Protein AF-A0A1F8QV49-F1 (afdb_monomer_lite)

Radius of gyration: 16.28 Å; chains: 1; bounding box: 37×16×43 Å

Foldseek 3Di:
DVVCPVVPPDDDDDDDDDDDDDDPQKPDDDPDQDDDDPDGPPCVVVIDGDPVVVVVVPD

Structure (mmCIF, N/CA/C/O backbone):
data_AF-A0A1F8QV49-F1
#
_entry.id   AF-A0A1F8QV49-F1
#
loop_
_atom_site.group_PDB
_atom_site.id
_atom_site.type_symbol
_atom_site.label_atom_id
_atom_site.label_alt_id
_atom_site.label_comp_id
_atom_site.label_asym_id
_atom_site.label_entity_id
_atom_site.label_seq_id
_atom_site.pdbx_PDB_ins_code
_atom_site.Cartn_x
_atom_site.Cartn_y
_atom_site.Cartn_z
_atom_site.occupancy
_atom_site.B_iso_or_equiv
_atom_site.auth_seq_id
_atom_site.auth_comp_id
_atom_site.auth_asym_id
_atom_site.auth_atom_id
_atom_site.pdbx_PDB_model_num
ATOM 1 N N . MET A 1 1 ? 10.752 -3.911 -15.468 1.00 69.88 1 MET A N 1
ATOM 2 C CA . MET A 1 1 ? 11.955 -4.282 -16.249 1.00 69.88 1 MET A CA 1
ATOM 3 C C . MET A 1 1 ? 11.671 -4.967 -17.590 1.00 69.88 1 MET A C 1
ATOM 5 O O . MET A 1 1 ? 12.423 -4.709 -18.512 1.00 69.88 1 MET A O 1
ATOM 9 N N . LYS A 1 2 ? 10.599 -5.767 -17.760 1.00 71.38 2 LYS A N 1
ATOM 10 C CA . LYS A 1 2 ? 10.322 -6.552 -18.991 1.00 71.38 2 LYS A CA 1
ATOM 11 C C . LYS A 1 2 ? 10.541 -5.831 -20.340 1.00 71.38 2 LYS A C 1
ATOM 13 O O . LYS A 1 2 ? 11.039 -6.462 -21.255 1.00 71.38 2 LYS A O 1
ATOM 18 N N . TYR A 1 3 ? 10.193 -4.546 -20.461 1.00 80.75 3 TYR A N 1
ATOM 19 C CA . TYR A 1 3 ? 10.298 -3.798 -21.729 1.00 80.75 3 TYR A CA 1
ATOM 20 C C . TYR A 1 3 ? 11.526 -2.875 -21.847 1.00 80.75 3 TYR A C 1
ATOM 22 O O . TYR A 1 3 ? 11.655 -2.178 -22.843 1.00 80.75 3 TYR A O 1
ATOM 30 N N . VAL A 1 4 ? 12.395 -2.820 -20.831 1.00 80.62 4 VAL A N 1
ATOM 31 C CA . VAL A 1 4 ? 13.527 -1.863 -20.757 1.00 80.62 4 VAL A CA 1
ATOM 32 C C . VAL A 1 4 ? 14.877 -2.532 -20.486 1.00 80.62 4 VAL A C 1
ATOM 34 O O . VAL A 1 4 ? 15.888 -1.842 -20.410 1.00 80.62 4 VAL A O 1
ATOM 37 N N . LEU A 1 5 ? 14.919 -3.862 -20.330 1.00 80.69 5 LEU A N 1
ATOM 38 C CA . LEU A 1 5 ? 16.168 -4.586 -20.055 1.00 80.69 5 LEU A CA 1
ATOM 39 C C . LEU A 1 5 ? 17.171 -4.451 -21.207 1.00 80.69 5 LEU A C 1
ATOM 41 O O . LEU A 1 5 ? 18.319 -4.097 -20.958 1.00 80.69 5 LEU A O 1
ATOM 45 N N . ASP A 1 6 ? 16.716 -4.628 -22.449 1.00 85.12 6 ASP A N 1
ATOM 46 C CA . ASP A 1 6 ? 17.578 -4.548 -23.639 1.00 85.12 6 ASP A CA 1
ATOM 47 C C . ASP A 1 6 ? 18.086 -3.126 -23.923 1.00 85.12 6 ASP A C 1
ATOM 49 O O . ASP A 1 6 ? 19.077 -2.940 -24.621 1.00 85.12 6 ASP A O 1
ATOM 53 N N . GLN A 1 7 ? 17.421 -2.106 -23.374 1.00 86.69 7 GLN A N 1
ATOM 54 C CA . GLN A 1 7 ? 17.779 -0.701 -23.586 1.00 86.69 7 GLN A CA 1
ATOM 55 C C . GLN A 1 7 ? 18.967 -0.260 -22.716 1.00 86.69 7 GLN A C 1
ATOM 57 O O . GLN A 1 7 ? 19.539 0.796 -22.963 1.00 86.69 7 GLN A O 1
ATOM 62 N N . ALA A 1 8 ? 19.334 -1.051 -21.698 1.00 84.12 8 ALA A N 1
ATOM 63 C CA . ALA A 1 8 ? 20.480 -0.813 -20.818 1.00 84.12 8 ALA A CA 1
ATOM 64 C C . ALA A 1 8 ? 20.539 0.592 -20.169 1.00 84.12 8 ALA A C 1
ATOM 66 O O . ALA A 1 8 ? 21.619 1.092 -19.862 1.00 84.12 8 ALA A O 1
ATOM 67 N N . TYR A 1 9 ? 19.388 1.227 -19.906 1.00 82.44 9 TYR A N 1
ATOM 68 C CA . TYR A 1 9 ? 19.339 2.575 -19.318 1.00 82.44 9 TYR A CA 1
ATOM 69 C C . TYR A 1 9 ? 19.891 2.664 -17.889 1.00 82.44 9 TYR A C 1
ATOM 71 O O . TYR A 1 9 ? 20.353 3.726 -17.475 1.00 82.44 9 TYR A O 1
ATOM 79 N N . VAL A 1 10 ? 19.812 1.579 -17.112 1.00 77.75 10 VAL A N 1
ATOM 80 C CA . VAL A 1 10 ? 20.234 1.549 -15.706 1.00 77.75 10 VAL A CA 1
ATOM 81 C C . VAL A 1 10 ? 20.851 0.201 -15.337 1.00 77.75 10 VAL A C 1
ATOM 83 O O . VAL A 1 10 ? 20.405 -0.850 -15.797 1.00 77.75 10 VAL A O 1
ATOM 86 N N . ILE A 1 11 ? 21.838 0.223 -14.440 1.00 82.94 11 ILE A N 1
ATOM 87 C CA . ILE A 1 11 ? 22.373 -0.982 -13.795 1.00 82.94 11 ILE A CA 1
ATOM 88 C C . ILE A 1 11 ? 21.478 -1.305 -12.593 1.00 82.94 11 ILE A C 1
ATOM 90 O O . ILE A 1 11 ? 21.377 -0.513 -11.654 1.00 82.94 11 ILE A O 1
ATOM 94 N N . SER A 1 12 ? 20.812 -2.463 -12.615 1.00 77.88 12 SER A N 1
ATOM 95 C CA . SER A 1 12 ? 19.938 -2.883 -11.511 1.00 77.88 12 SER A CA 1
ATOM 96 C C . SER A 1 12 ? 20.761 -3.175 -10.258 1.00 77.88 12 SER A C 1
ATOM 98 O O . SER A 1 12 ? 21.694 -3.975 -10.292 1.00 77.88 12 SER A O 1
ATOM 100 N N . ARG A 1 13 ? 20.408 -2.536 -9.141 1.00 80.12 13 ARG A N 1
ATOM 101 C CA . ARG A 1 13 ? 21.020 -2.805 -7.836 1.00 80.12 13 ARG A CA 1
ATOM 102 C C . ARG A 1 13 ? 20.223 -3.891 -7.107 1.00 80.12 13 ARG A C 1
ATOM 104 O O . ARG A 1 13 ? 18.997 -3.898 -7.225 1.00 80.12 13 ARG A O 1
ATOM 111 N N . PRO A 1 14 ? 20.877 -4.780 -6.338 1.00 83.88 14 PRO A N 1
ATOM 112 C CA . PRO A 1 14 ? 20.157 -5.697 -5.465 1.00 83.88 14 PRO A CA 1
ATOM 113 C C . PRO A 1 14 ? 19.302 -4.899 -4.475 1.00 83.88 14 PRO A C 1
ATOM 115 O O . PRO A 1 14 ? 19.780 -3.934 -3.871 1.00 83.88 14 PRO A O 1
ATOM 118 N N . ILE A 1 15 ? 18.038 -5.298 -4.329 1.00 82.56 15 ILE A N 1
ATOM 119 C CA . ILE A 1 15 ? 17.144 -4.755 -3.308 1.00 82.56 15 ILE A CA 1
ATOM 120 C C . ILE A 1 15 ? 17.269 -5.615 -2.049 1.00 82.56 15 ILE A C 1
ATOM 122 O O . ILE A 1 15 ? 17.307 -6.843 -2.129 1.00 82.56 15 ILE A O 1
ATOM 126 N N . TYR A 1 16 ? 17.393 -4.973 -0.893 1.00 87.25 16 TYR A N 1
ATOM 127 C CA . TYR A 1 16 ? 17.431 -5.658 0.397 1.00 87.25 16 TYR A CA 1
ATOM 128 C C . TYR A 1 16 ? 16.000 -5.950 0.883 1.00 87.25 16 TYR A C 1
ATOM 130 O O . TYR A 1 16 ? 15.074 -5.240 0.482 1.00 87.25 16 TYR A O 1
ATOM 138 N N . PRO A 1 17 ? 15.789 -6.974 1.733 1.00 86.81 17 PRO A N 1
ATOM 139 C CA . PRO A 1 17 ? 14.490 -7.213 2.353 1.00 86.81 17 PRO A CA 1
ATOM 140 C C . PRO A 1 17 ? 14.019 -5.972 3.119 1.00 86.81 17 PRO A C 1
ATOM 142 O O . PRO A 1 17 ? 14.769 -5.415 3.921 1.00 86.81 17 PRO A O 1
ATOM 145 N N . LEU A 1 18 ? 12.785 -5.543 2.860 1.00 85.25 18 LEU A N 1
ATOM 146 C CA . LEU A 1 18 ? 12.152 -4.417 3.540 1.00 85.25 18 LEU A CA 1
ATOM 147 C C . LEU A 1 18 ? 11.122 -4.934 4.541 1.00 85.25 18 LEU A C 1
ATOM 149 O O . LEU A 1 18 ? 10.338 -5.828 4.223 1.00 85.25 18 LEU A O 1
ATOM 153 N N . THR A 1 19 ? 11.097 -4.334 5.728 1.00 88.81 19 THR A N 1
ATOM 154 C CA . THR A 1 19 ? 10.093 -4.615 6.758 1.00 88.81 19 THR A CA 1
ATOM 155 C C . THR A 1 19 ? 9.226 -3.375 6.926 1.00 88.81 19 THR A C 1
ATOM 157 O O . THR A 1 19 ? 9.653 -2.396 7.535 1.00 88.81 19 THR A O 1
ATOM 160 N N . ASN A 1 20 ? 8.017 -3.406 6.368 1.00 87.94 20 ASN A N 1
ATOM 161 C CA . ASN A 1 20 ? 7.079 -2.287 6.434 1.00 87.94 20 ASN A CA 1
ATOM 162 C C . ASN A 1 20 ? 5.999 -2.571 7.477 1.00 87.94 20 ASN A C 1
A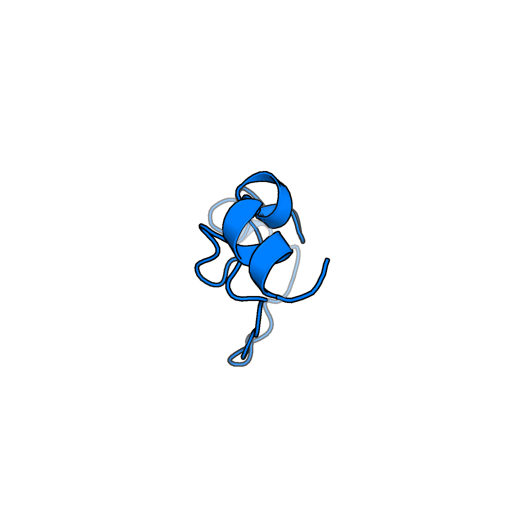TOM 164 O O . ASN A 1 20 ? 5.349 -3.616 7.435 1.00 87.94 20 ASN A O 1
ATOM 168 N N . PHE A 1 21 ? 5.787 -1.620 8.386 1.00 91.25 21 PHE A N 1
ATOM 169 C CA . PHE A 1 21 ? 4.721 -1.676 9.380 1.00 91.25 21 PHE A CA 1
ATOM 170 C C . PHE A 1 21 ? 3.694 -0.593 9.082 1.00 91.25 21 PHE A C 1
ATOM 172 O O . PHE A 1 21 ? 4.014 0.594 9.070 1.00 91.25 21 PHE A O 1
ATOM 179 N N . TRP A 1 22 ? 2.453 -1.015 8.871 1.00 92.31 22 TRP A N 1
ATOM 180 C CA . TRP A 1 22 ? 1.319 -0.119 8.691 1.00 92.31 22 TRP A CA 1
ATOM 181 C C . TRP A 1 22 ? 0.350 -0.258 9.848 1.00 92.31 22 TRP A C 1
ATOM 183 O O . TRP A 1 22 ? 0.269 -1.300 10.501 1.00 92.31 22 TRP A O 1
ATOM 193 N N . TRP A 1 23 ? -0.418 0.802 10.079 1.00 94.94 23 TRP A N 1
ATOM 194 C CA . TRP A 1 23 ? -1.538 0.728 10.998 1.00 94.94 23 TRP A CA 1
ATOM 195 C C . TRP A 1 23 ? -2.520 -0.368 10.561 1.00 94.94 23 TRP A C 1
ATOM 197 O O . TRP A 1 23 ? -2.755 -0.538 9.364 1.00 94.94 23 TRP A O 1
ATOM 207 N N . PRO A 1 24 ? -3.163 -1.073 11.506 1.00 94.56 24 PRO A N 1
ATOM 208 C CA . PRO A 1 24 ? -4.035 -2.209 11.190 1.00 94.56 24 PRO A CA 1
ATOM 209 C C . PRO A 1 24 ? -5.305 -1.806 10.422 1.00 94.56 24 PRO A C 1
ATOM 211 O O . PRO A 1 24 ? -5.998 -2.657 9.852 1.00 94.56 24 PRO A O 1
ATOM 214 N N . TRP A 1 25 ? -5.626 -0.510 10.410 1.00 96.00 25 TRP A N 1
ATOM 215 C CA . TRP A 1 25 ? -6.711 0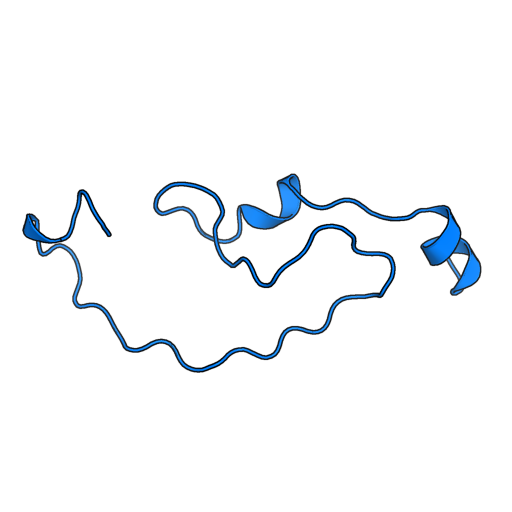.073 9.629 1.00 96.00 25 TRP A CA 1
ATOM 216 C C . TRP A 1 25 ? -6.337 0.379 8.173 1.00 96.00 25 TRP A C 1
ATOM 218 O O . TRP A 1 25 ? -7.228 0.732 7.408 1.00 96.00 25 TRP A O 1
ATOM 228 N N . VAL A 1 26 ? -5.077 0.212 7.756 1.00 95.94 26 VAL A N 1
ATOM 229 C CA . VAL A 1 26 ? -4.708 0.181 6.332 1.00 95.94 26 VAL A CA 1
ATOM 230 C C . VAL A 1 26 ? -5.034 -1.205 5.791 1.00 95.94 26 VAL A C 1
ATOM 232 O O . VAL A 1 26 ? -4.538 -2.215 6.290 1.00 95.94 26 VAL A O 1
ATOM 235 N N . LYS A 1 27 ? -5.895 -1.267 4.781 1.00 96.12 27 LYS A N 1
ATOM 236 C CA . LYS A 1 27 ? -6.335 -2.516 4.158 1.00 96.12 27 LYS A CA 1
ATOM 237 C C . LYS A 1 27 ? -5.810 -2.613 2.732 1.00 96.12 27 LYS A C 1
ATOM 239 O O . LYS A 1 27 ? -5.609 -1.594 2.075 1.00 96.12 27 LYS A O 1
ATOM 244 N N . ASN A 1 28 ? -5.641 -3.852 2.266 1.00 94.81 28 ASN A N 1
ATOM 245 C CA . ASN A 1 28 ? -5.200 -4.189 0.907 1.00 94.81 28 ASN A CA 1
ATOM 246 C C . ASN A 1 28 ? -3.757 -3.807 0.561 1.00 94.81 28 ASN A C 1
ATOM 248 O O . ASN A 1 28 ? -3.408 -3.721 -0.608 1.00 94.81 28 ASN A O 1
ATOM 252 N N . TYR A 1 29 ? -2.921 -3.587 1.575 1.00 94.00 29 TYR A N 1
ATOM 253 C CA . TYR A 1 29 ? -1.480 -3.482 1.394 1.00 94.00 29 TYR A CA 1
ATOM 254 C C . TYR A 1 29 ? -0.843 -4.867 1.532 1.00 94.00 29 TYR A C 1
ATOM 256 O O . TYR A 1 29 ? -1.046 -5.531 2.552 1.00 94.00 29 TYR A O 1
ATOM 264 N N . THR A 1 30 ? -0.066 -5.295 0.540 1.00 92.06 30 THR A N 1
ATOM 265 C CA . THR A 1 30 ? 0.615 -6.602 0.521 1.00 92.06 30 THR A CA 1
ATOM 266 C C . THR A 1 30 ? 2.141 -6.501 0.427 1.00 92.06 30 THR A C 1
ATOM 268 O O . THR A 1 30 ? 2.824 -7.518 0.324 1.00 92.06 30 THR A O 1
ATOM 271 N N . GLY A 1 31 ? 2.698 -5.290 0.533 1.00 90.56 31 GLY A N 1
ATOM 272 C CA . GLY A 1 31 ? 4.146 -5.043 0.459 1.00 90.56 31 GLY A CA 1
ATOM 273 C C . GLY A 1 31 ? 4.577 -4.303 -0.805 1.00 90.56 31 GLY A C 1
ATOM 274 O O . GLY A 1 31 ? 5.765 -4.252 -1.123 1.00 90.56 31 GLY A O 1
ATOM 275 N N . GLU A 1 32 ? 3.628 -3.741 -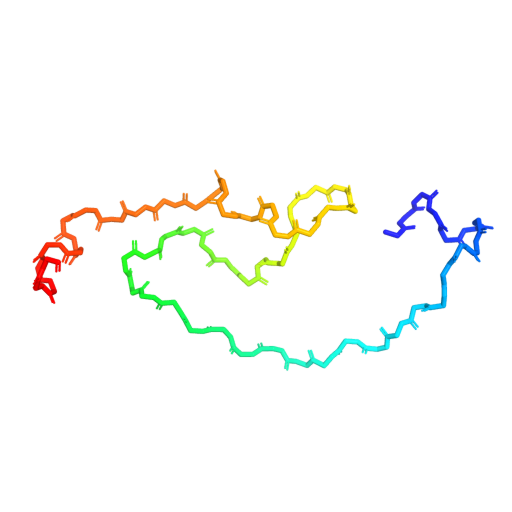1.547 1.00 90.06 32 GLU A N 1
ATOM 276 C CA . GLU A 1 32 ? 3.883 -3.056 -2.800 1.00 90.06 32 GLU A CA 1
ATOM 277 C C . GLU A 1 32 ? 4.695 -1.778 -2.568 1.00 90.06 32 GLU A C 1
ATOM 279 O O . GLU A 1 32 ? 4.422 -0.977 -1.674 1.00 90.06 32 GLU A O 1
ATOM 284 N N . TYR A 1 33 ? 5.688 -1.567 -3.427 1.00 86.69 33 TYR A N 1
ATOM 285 C CA . TYR A 1 33 ? 6.382 -0.285 -3.563 1.00 86.69 33 TYR A CA 1
ATOM 286 C C . TYR A 1 33 ? 5.896 0.493 -4.798 1.00 86.69 33 TYR A C 1
ATOM 288 O O . TYR A 1 33 ? 5.865 1.723 -4.816 1.00 86.69 33 TYR A O 1
ATOM 296 N N . SER A 1 34 ? 5.478 -0.240 -5.830 1.00 88.31 34 SER A N 1
ATOM 297 C CA . SER A 1 34 ? 4.985 0.270 -7.103 1.00 88.31 34 SER A CA 1
ATOM 298 C C . SER A 1 34 ? 3.888 -0.658 -7.610 1.00 88.31 34 SER A C 1
ATOM 300 O O . SER A 1 34 ? 4.065 -1.877 -7.627 1.00 88.31 34 SER A O 1
ATOM 302 N N . VAL A 1 35 ? 2.770 -0.077 -8.036 1.00 89.25 35 VAL A N 1
ATOM 303 C CA . VAL A 1 35 ? 1.714 -0.762 -8.786 1.00 89.25 35 VAL A CA 1
ATOM 304 C C . VAL A 1 35 ? 1.695 -0.165 -10.192 1.00 89.25 35 VAL A C 1
ATOM 306 O O . VAL A 1 35 ? 1.517 1.045 -10.351 1.00 89.25 35 VAL A O 1
ATOM 309 N N . GLY A 1 36 ? 1.908 -1.003 -11.210 1.00 85.56 36 GLY A N 1
ATOM 310 C CA . GLY A 1 36 ? 1.994 -0.590 -12.614 1.00 85.56 36 GLY A CA 1
ATOM 311 C C . GLY A 1 36 ? 3.417 -0.624 -13.183 1.00 85.56 36 GLY A C 1
ATOM 312 O O . GLY A 1 36 ? 4.214 -1.502 -12.850 1.00 85.56 36 GLY A O 1
ATOM 313 N N . 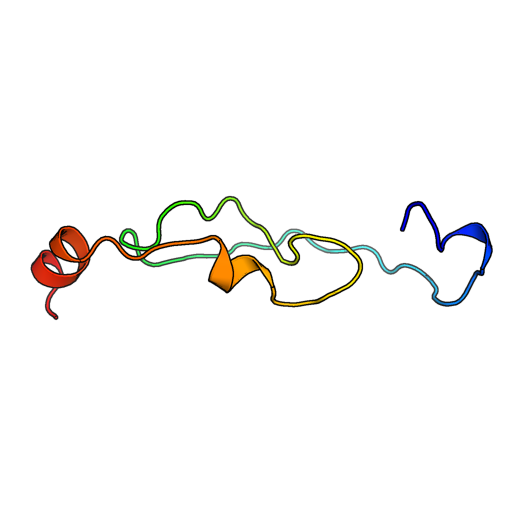TYR A 1 37 ? 3.724 0.296 -14.103 1.00 85.12 37 TYR A N 1
ATOM 314 C CA . TYR A 1 37 ? 4.975 0.293 -14.865 1.00 85.12 37 TYR A CA 1
ATOM 315 C C . TYR A 1 37 ? 5.877 1.480 -14.507 1.00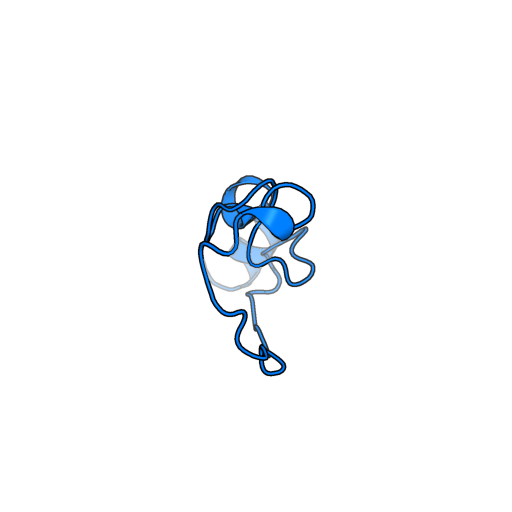 85.12 37 TYR A C 1
ATOM 317 O O . TYR A 1 37 ? 5.598 2.605 -14.901 1.00 85.12 37 TYR A O 1
ATOM 325 N N . ILE A 1 38 ? 6.981 1.199 -13.800 1.00 78.81 38 ILE A N 1
ATOM 326 C CA . ILE A 1 38 ? 8.082 2.143 -13.507 1.00 78.81 38 ILE A CA 1
ATOM 327 C C . ILE A 1 38 ? 7.568 3.491 -12.961 1.00 78.81 38 ILE A C 1
ATOM 329 O O . ILE A 1 38 ? 7.942 4.564 -13.420 1.00 78.81 38 ILE A O 1
ATOM 333 N N . MET A 1 39 ? 6.698 3.431 -11.953 1.00 81.56 39 MET A N 1
ATOM 334 C CA . MET A 1 39 ? 6.320 4.594 -11.147 1.00 81.56 39 MET A CA 1
ATOM 335 C C . MET A 1 39 ? 6.429 4.247 -9.671 1.00 81.56 39 MET A C 1
ATOM 337 O O . MET A 1 39 ? 5.864 3.253 -9.220 1.00 81.56 39 MET A O 1
ATOM 341 N N . TYR A 1 40 ? 7.153 5.060 -8.919 1.00 85.31 40 TYR A N 1
ATOM 342 C CA . TYR A 1 40 ? 7.327 4.857 -7.488 1.00 85.31 40 TYR A CA 1
ATOM 343 C C . TYR A 1 40 ? 6.119 5.375 -6.709 1.00 85.31 40 TYR A C 1
ATOM 345 O O . TYR A 1 40 ? 5.436 6.291 -7.158 1.00 85.31 40 TYR A O 1
ATOM 353 N N . GLU A 1 41 ? 5.858 4.763 -5.552 1.00 84.62 41 GLU A N 1
ATOM 354 C CA . GLU A 1 41 ? 4.869 5.234 -4.569 1.00 84.62 41 GLU A CA 1
ATOM 355 C C . GLU A 1 41 ? 3.410 5.242 -5.065 1.00 84.62 41 GLU A C 1
ATOM 357 O O . GLU A 1 41 ? 2.518 5.792 -4.426 1.00 84.62 41 GLU A O 1
ATOM 362 N N . THR A 1 42 ? 3.118 4.546 -6.167 1.00 92.31 42 THR A N 1
ATOM 363 C CA . THR A 1 42 ? 1.763 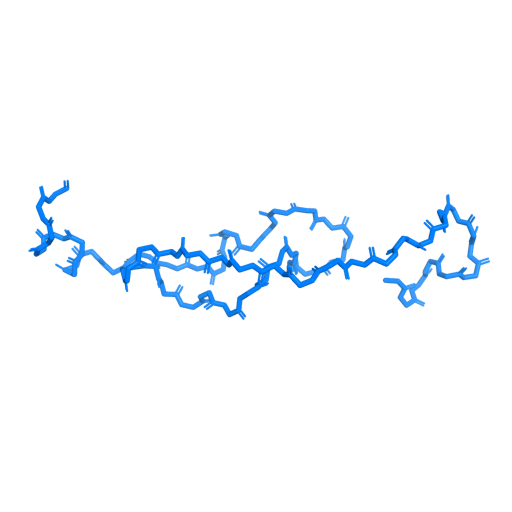4.459 -6.738 1.00 92.31 42 THR A CA 1
ATOM 364 C C . THR A 1 42 ? 0.837 3.496 -6.006 1.00 92.31 42 THR A C 1
ATOM 366 O O . THR A 1 42 ? -0.321 3.353 -6.391 1.00 92.31 42 THR A O 1
ATOM 369 N N . TRP A 1 43 ? 1.318 2.805 -4.975 1.00 92.44 43 TRP A N 1
ATOM 370 C CA . TRP A 1 43 ? 0.545 1.805 -4.241 1.00 92.44 43 TRP A CA 1
ATOM 371 C C . TRP A 1 43 ? -0.576 2.431 -3.399 1.00 92.44 43 TRP A C 1
ATOM 373 O O . TRP A 1 43 ? -1.627 1.818 -3.233 1.00 92.44 43 TRP A O 1
ATOM 383 N N . ALA A 1 44 ? -0.392 3.667 -2.919 1.00 92.12 44 ALA A N 1
ATOM 384 C CA . ALA A 1 44 ? -1.300 4.303 -1.962 1.00 92.12 44 ALA A CA 1
ATOM 385 C C . ALA A 1 44 ? -2.728 4.515 -2.506 1.00 92.12 44 ALA A C 1
ATOM 387 O O . ALA A 1 44 ? -3.682 4.558 -1.737 1.00 92.12 44 ALA A O 1
ATOM 388 N N . GLN A 1 45 ? -2.897 4.608 -3.828 1.00 93.00 45 GLN A N 1
ATOM 389 C CA . GLN A 1 45 ? -4.216 4.747 -4.464 1.00 93.00 45 GLN A CA 1
ATOM 390 C C . GLN A 1 45 ? -5.024 3.433 -4.504 1.00 93.00 45 GLN A C 1
ATOM 392 O O . GLN A 1 45 ? -6.214 3.458 -4.804 1.00 93.00 45 GLN A O 1
ATOM 397 N N . TRP A 1 46 ? -4.382 2.291 -4.233 1.00 93.81 46 TRP A N 1
ATOM 398 C CA . TRP A 1 46 ? -4.979 0.948 -4.310 1.00 93.81 46 TRP A CA 1
ATOM 399 C C . TRP A 1 46 ? -5.263 0.333 -2.934 1.00 93.81 46 TRP A C 1
ATOM 401 O O . TRP A 1 46 ? -5.702 -0.815 -2.836 1.00 93.81 46 TRP A O 1
ATOM 411 N N . VAL A 1 47 ? -5.022 1.095 -1.870 1.00 95.75 47 VAL A N 1
ATOM 412 C CA . VAL A 1 47 ? -5.329 0.719 -0.488 1.00 95.75 47 VAL A CA 1
ATOM 413 C C . VAL A 1 47 ? -6.498 1.549 0.030 1.00 95.75 47 VAL A C 1
ATOM 415 O O . VAL A 1 47 ? -6.838 2.591 -0.529 1.00 95.75 47 VAL A O 1
ATOM 418 N N . TRP A 1 48 ? -7.117 1.109 1.122 1.00 95.94 48 TRP A N 1
ATOM 419 C CA . TRP A 1 48 ? -8.181 1.873 1.776 1.00 95.94 48 TRP A CA 1
ATOM 420 C C . TRP A 1 48 ? -8.038 1.876 3.290 1.00 95.94 48 TRP A C 1
ATOM 422 O O . TRP A 1 48 ? -7.329 1.058 3.881 1.00 95.94 48 TRP A O 1
ATOM 432 N N . ILE A 1 49 ? -8.730 2.828 3.915 1.00 96.31 49 ILE A N 1
ATOM 433 C CA . ILE A 1 49 ? -8.752 3.001 5.362 1.00 96.31 49 ILE A CA 1
ATOM 434 C C . ILE A 1 49 ? -10.051 2.434 5.926 1.00 96.31 49 ILE A C 1
ATOM 436 O O . ILE A 1 49 ? -11.143 2.849 5.542 1.00 96.31 49 ILE A O 1
ATOM 440 N N . ASP A 1 50 ? -9.928 1.524 6.885 1.00 97.50 50 ASP A N 1
ATOM 441 C CA . ASP A 1 50 ? -11.038 1.095 7.730 1.00 97.50 50 ASP A CA 1
ATOM 442 C C . ASP A 1 50 ? -11.346 2.184 8.771 1.00 97.50 50 ASP A C 1
ATOM 444 O O . ASP A 1 50 ? -10.667 2.321 9.794 1.00 97.50 50 ASP A O 1
ATOM 448 N N . GLY A 1 51 ? -12.368 2.994 8.485 1.00 96.81 51 GLY A N 1
ATOM 449 C CA . GLY A 1 51 ? -12.761 4.115 9.338 1.00 96.81 51 GLY A CA 1
ATOM 450 C C . GLY A 1 51 ? -13.284 3.696 10.716 1.00 96.81 51 GLY A C 1
ATOM 451 O O . GLY A 1 51 ? -13.050 4.406 11.699 1.00 96.81 51 GLY A O 1
ATOM 452 N N . ALA A 1 52 ? -13.946 2.539 10.816 1.00 96.88 52 ALA A N 1
ATOM 453 C CA . ALA A 1 52 ? -14.473 2.036 12.082 1.00 96.88 52 ALA A CA 1
ATOM 454 C C . ALA A 1 52 ? -13.325 1.617 13.008 1.00 96.88 52 ALA A C 1
ATOM 456 O O . ALA A 1 52 ? -13.251 2.069 14.156 1.00 96.88 52 ALA A O 1
ATOM 457 N N . LEU A 1 53 ? -12.378 0.837 12.479 1.00 97.00 53 LEU A N 1
ATOM 458 C CA . LEU A 1 53 ? -11.198 0.409 13.225 1.00 97.00 53 LEU A CA 1
ATOM 459 C C . LEU A 1 53 ? -10.331 1.603 13.631 1.00 97.00 53 LEU A C 1
ATOM 461 O O . LEU A 1 53 ? -9.939 1.704 14.793 1.00 97.00 53 LEU A O 1
ATOM 465 N N . LYS A 1 54 ? -10.097 2.555 12.721 1.00 96.75 54 LYS A N 1
ATOM 466 C CA . LYS A 1 54 ? -9.353 3.778 13.045 1.00 96.75 54 LYS A CA 1
ATOM 467 C C . LYS A 1 54 ? -9.995 4.548 14.204 1.00 96.75 54 LYS A C 1
ATOM 469 O O . LYS A 1 54 ? -9.301 4.951 15.133 1.00 96.75 54 LYS A O 1
ATOM 474 N N . THR A 1 55 ? -11.320 4.695 14.191 1.00 97.19 55 THR A N 1
ATOM 475 C CA . THR A 1 55 ? -12.050 5.395 15.260 1.00 97.19 55 THR A CA 1
ATOM 476 C C . THR A 1 55 ? -11.899 4.689 16.608 1.00 97.19 55 THR A C 1
ATOM 478 O O . THR A 1 55 ? -11.652 5.357 17.611 1.00 97.19 55 THR A O 1
ATOM 481 N N . SER A 1 56 ? -11.972 3.352 16.643 1.00 96.81 56 SER A N 1
ATOM 482 C CA . SER A 1 56 ? -11.783 2.576 17.882 1.00 96.81 56 SER A CA 1
ATOM 483 C C . SER A 1 56 ? -10.384 2.703 18.503 1.00 96.81 56 SER A C 1
ATOM 485 O O . SER A 1 56 ? -10.218 2.400 19.680 1.00 96.81 56 SER A O 1
ATOM 487 N N . MET A 1 57 ? -9.391 3.179 17.741 1.00 95.44 57 MET A N 1
ATOM 488 C CA . MET A 1 57 ? -7.998 3.323 18.179 1.00 95.44 57 MET A CA 1
ATOM 489 C C . MET A 1 57 ? -7.628 4.732 18.678 1.00 95.44 57 MET A C 1
ATOM 491 O O . MET A 1 57 ? -6.471 4.940 19.031 1.00 95.44 57 MET A O 1
ATOM 495 N N . GLY A 1 58 ? -8.571 5.684 18.744 1.00 85.69 58 GLY A N 1
ATOM 496 C CA . GLY A 1 58 ? -8.336 6.980 19.409 1.00 85.69 58 GLY A CA 1
ATOM 497 C C . GLY A 1 58 ? -8.464 8.253 18.562 1.00 85.69 58 GLY A C 1
ATOM 498 O O . GLY A 1 58 ? -8.063 9.304 19.050 1.00 85.69 58 GLY A O 1
ATOM 499 N N . ARG A 1 59 ? -9.100 8.171 17.381 1.00 61.31 59 ARG A N 1
ATOM 500 C CA . ARG A 1 59 ? -9.218 9.224 16.341 1.00 61.31 59 ARG A CA 1
ATOM 501 C C . ARG A 1 59 ? -7.911 9.592 15.636 1.00 61.31 59 ARG A C 1
ATOM 503 O O . ARG A 1 59 ? -6.966 10.061 16.296 1.00 61.31 59 ARG A O 1
#

Sequence (59 aa):
MKYVLDQAYVISRPIYPLTNFWWPWVKNYTGEYSVGYIMYETWAQWVWIDGALKTSMGR

Secondary structure (DSSP, 8-state):
-TTTTTTT-SPPPPPPP------TTEES-SS-S-SSSS-TTGGGGG-EE-HHHHHHTT-

pLDDT: mean 88.2, std 7.59, range [61.31, 97.5]